Protein AF-A0A0B1RPN1-F1 (afdb_monomer_lite)

Radius of gyration: 35.52 Å; chains: 1; bounding box: 95×30×83 Å

Organism: Oesophagostomum dentatum (NCBI:txid61180)

Secondary structure (DSSP, 8-state):
----------------HHHHHHHHHHHHHHHHHHHHHHHHH--SSS----HHHHHHHHHHHHH--TTTS-S-SS-HHHHHHTTEEEEETTEEEETTT--EEESSPPPTTTS-HHHHHHHT-

InterPro domains:
  IPR012935 NuBaID, N-terminal domain [PF07967] (56-117)

Structure (mmCIF, N/CA/C/O backbone):
data_AF-A0A0B1RPN1-F1
#
_entry.id   AF-A0A0B1RPN1-F1
#
loop_
_atom_site.group_PDB
_atom_site.id
_atom_site.type_symbol
_atom_site.label_atom_id
_atom_site.label_alt_id
_atom_site.label_comp_id
_atom_site.label_asym_id
_atom_site.label_entity_id
_atom_site.label_seq_id
_atom_site.pdbx_PDB_ins_code
_atom_site.Cartn_x
_atom_site.Cartn_y
_atom_site.Cartn_z
_atom_site.occupancy
_atom_site.B_iso_or_equiv
_atom_site.auth_seq_id
_atom_site.auth_comp_id
_atom_site.auth_asym_id
_atom_site.auth_atom_id
_atom_site.pdbx_PDB_model_num
ATOM 1 N N . MET A 1 1 ? 81.962 -15.013 -55.234 1.00 41.88 1 MET A N 1
ATOM 2 C CA . MET A 1 1 ? 81.204 -14.180 -54.283 1.00 41.88 1 MET A CA 1
ATOM 3 C C . MET A 1 1 ? 79.811 -14.013 -54.846 1.00 41.88 1 MET A C 1
ATOM 5 O O . MET A 1 1 ? 79.663 -13.402 -55.894 1.00 41.88 1 MET A O 1
ATOM 9 N N . SER A 1 2 ? 78.849 -14.683 -54.220 1.00 45.34 2 SER A N 1
ATOM 10 C CA . SER A 1 2 ? 77.427 -14.651 -54.563 1.00 45.34 2 SER A CA 1
ATOM 11 C C . SER A 1 2 ? 76.767 -13.462 -53.869 1.00 45.34 2 SER A C 1
ATOM 13 O O . SER A 1 2 ? 77.068 -13.221 -52.703 1.00 45.34 2 SER A O 1
ATOM 15 N N . ALA A 1 3 ? 75.884 -12.749 -54.567 1.00 47.88 3 ALA A N 1
ATOM 16 C CA . ALA A 1 3 ? 74.895 -11.856 -53.962 1.00 47.88 3 ALA A CA 1
ATOM 17 C C . ALA A 1 3 ? 73.731 -11.645 -54.944 1.00 47.88 3 ALA A C 1
ATOM 19 O O . ALA A 1 3 ? 73.733 -10.748 -55.781 1.00 47.88 3 ALA A O 1
ATOM 20 N N . ASP A 1 4 ? 72.820 -12.607 -54.882 1.00 39.66 4 ASP A N 1
ATOM 21 C CA . ASP A 1 4 ? 71.362 -12.516 -54.945 1.00 39.66 4 ASP A CA 1
ATOM 22 C C . ASP A 1 4 ? 70.684 -11.317 -55.632 1.00 39.66 4 ASP A C 1
ATOM 24 O O . ASP A 1 4 ? 70.570 -10.203 -55.123 1.00 39.66 4 ASP A O 1
ATOM 28 N N . THR A 1 5 ? 70.092 -11.661 -56.773 1.00 48.56 5 THR A N 1
ATOM 29 C CA . THR A 1 5 ? 68.757 -11.296 -57.257 1.00 48.56 5 THR A CA 1
ATOM 30 C C . THR A 1 5 ? 67.802 -10.786 -56.164 1.00 48.56 5 THR A C 1
ATOM 32 O O . THR A 1 5 ? 67.249 -11.573 -55.397 1.00 48.56 5 THR A O 1
ATOM 35 N N . PHE A 1 6 ? 67.491 -9.486 -56.157 1.00 45.66 6 PHE A N 1
ATOM 36 C CA . PHE A 1 6 ? 66.297 -8.988 -55.468 1.00 45.66 6 PHE A CA 1
ATOM 37 C C . PHE A 1 6 ? 65.091 -9.076 -56.403 1.00 45.66 6 PHE A C 1
ATOM 39 O O . PHE A 1 6 ? 64.878 -8.250 -57.292 1.00 45.66 6 PHE A O 1
ATOM 46 N N . ALA A 1 7 ? 64.314 -10.136 -56.197 1.00 42.59 7 ALA A N 1
ATOM 47 C CA . ALA A 1 7 ? 63.010 -10.333 -56.796 1.00 42.59 7 ALA A CA 1
ATOM 48 C C . ALA A 1 7 ? 62.070 -9.178 -56.414 1.00 42.59 7 ALA A C 1
ATOM 50 O O . ALA A 1 7 ? 61.734 -8.981 -55.247 1.00 42.59 7 ALA A O 1
ATOM 51 N N . SER A 1 8 ? 61.602 -8.441 -57.421 1.00 49.91 8 SER A N 1
ATOM 52 C CA . SER A 1 8 ? 60.387 -7.638 -57.307 1.00 49.91 8 SER A CA 1
ATOM 53 C C . SER A 1 8 ? 59.202 -8.593 -57.216 1.00 49.91 8 SER A C 1
ATOM 55 O O . SER A 1 8 ? 58.755 -9.139 -58.221 1.00 49.91 8 SER A O 1
ATOM 57 N N . SER A 1 9 ? 58.716 -8.826 -56.001 1.00 43.19 9 SER A N 1
ATOM 58 C CA . SER A 1 9 ? 57.519 -9.621 -55.747 1.00 43.19 9 SER A CA 1
ATOM 59 C C . SER A 1 9 ? 56.530 -8.795 -54.935 1.00 43.19 9 SER A C 1
ATOM 61 O O . SER A 1 9 ? 56.708 -8.618 -53.737 1.00 43.19 9 SER A O 1
ATOM 63 N N . SER A 1 10 ? 55.516 -8.293 -55.649 1.00 52.00 10 SER A N 1
ATOM 64 C CA . SER A 1 10 ? 54.107 -8.156 -55.253 1.00 52.00 10 SER A CA 1
ATOM 65 C C . SER A 1 10 ? 53.804 -8.046 -53.757 1.00 52.00 10 SER A C 1
ATOM 67 O O . SER A 1 10 ? 53.980 -9.027 -53.049 1.00 52.00 10 SER A O 1
ATOM 69 N N . THR A 1 11 ? 53.199 -6.926 -53.337 1.00 51.19 11 THR A N 1
ATOM 70 C CA . THR A 1 11 ? 51.945 -6.931 -52.550 1.00 51.19 11 THR A CA 1
ATOM 71 C C . THR A 1 11 ? 51.522 -5.514 -52.162 1.00 51.19 11 THR A C 1
ATOM 73 O O . THR A 1 11 ? 52.095 -4.929 -51.250 1.00 51.19 11 THR A O 1
ATOM 76 N N . ALA A 1 12 ? 50.491 -4.994 -52.826 1.00 51.62 12 ALA A N 1
ATOM 77 C CA . ALA A 1 12 ? 49.359 -4.262 -52.244 1.00 51.62 12 ALA A CA 1
ATOM 78 C C . ALA A 1 12 ? 48.594 -3.636 -53.413 1.00 51.62 12 ALA A C 1
ATOM 80 O O . ALA A 1 12 ? 49.063 -2.690 -54.036 1.00 51.62 12 ALA A O 1
ATOM 81 N N . ALA A 1 13 ? 47.422 -4.176 -53.746 1.00 57.88 13 ALA A N 1
ATOM 82 C CA . ALA A 1 13 ? 46.497 -3.458 -54.609 1.00 57.88 13 ALA A CA 1
ATOM 83 C C . ALA A 1 13 ? 4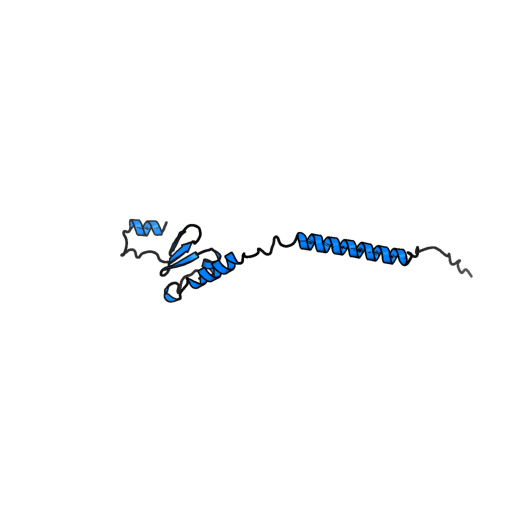6.106 -2.164 -53.878 1.00 57.88 13 ALA A C 1
ATOM 85 O O . ALA A 1 13 ? 45.330 -2.215 -52.920 1.00 57.88 13 ALA A O 1
ATOM 86 N N . GLU A 1 14 ? 46.690 -1.031 -54.273 1.00 62.62 14 GLU A N 1
ATOM 87 C CA . GLU A 1 14 ? 46.320 0.280 -53.746 1.00 62.62 14 GLU A CA 1
ATOM 88 C C . GLU A 1 14 ? 44.831 0.489 -54.007 1.00 62.62 14 GLU A C 1
ATOM 90 O O . GLU A 1 14 ? 44.366 0.560 -55.145 1.00 62.62 14 GLU A O 1
ATOM 95 N N . ILE A 1 15 ? 44.048 0.507 -52.931 1.00 69.56 15 ILE A N 1
ATOM 96 C CA . ILE A 1 15 ? 42.619 0.764 -53.019 1.00 69.56 15 ILE A CA 1
ATOM 97 C C . ILE A 1 15 ? 42.471 2.255 -53.352 1.00 69.56 15 ILE A C 1
ATOM 99 O O . ILE A 1 15 ? 42.902 3.078 -52.541 1.00 69.56 15 ILE A O 1
ATOM 103 N N . PRO A 1 16 ? 41.842 2.623 -54.486 1.00 80.75 16 PRO A N 1
ATOM 104 C CA . PRO A 1 16 ? 41.668 4.023 -54.860 1.00 80.75 16 PRO A CA 1
ATOM 105 C C . PRO A 1 16 ? 40.985 4.818 -53.743 1.00 80.75 16 PRO A C 1
ATOM 107 O O . PRO A 1 16 ? 40.062 4.318 -53.088 1.00 80.75 16 PRO A O 1
ATOM 110 N N . ILE A 1 17 ? 41.417 6.059 -53.521 1.00 78.31 17 ILE A N 1
ATOM 111 C CA . ILE A 1 17 ? 40.938 6.922 -52.427 1.00 78.31 17 ILE A CA 1
ATOM 112 C C . ILE A 1 17 ? 39.413 7.097 -52.490 1.00 78.31 17 ILE A C 1
ATOM 114 O O . ILE A 1 17 ? 38.737 7.135 -51.459 1.00 78.31 17 ILE A O 1
ATOM 118 N N . GLU A 1 18 ? 38.851 7.121 -53.693 1.00 83.44 18 GLU A N 1
ATOM 119 C CA . GLU A 1 18 ? 37.417 7.179 -53.973 1.00 83.44 18 GLU A CA 1
ATOM 120 C C . GLU A 1 18 ? 36.696 5.951 -53.411 1.00 83.44 18 GLU A C 1
ATOM 122 O O . GLU A 1 18 ? 35.653 6.072 -52.766 1.00 83.44 18 GLU A O 1
ATOM 127 N N . LYS A 1 19 ? 37.294 4.767 -53.569 1.00 82.94 19 LYS A N 1
ATOM 128 C CA . LYS A 1 19 ? 36.772 3.510 -53.028 1.00 82.94 19 LYS A CA 1
ATOM 129 C C . LYS A 1 19 ? 36.859 3.493 -51.501 1.00 82.94 19 LYS A C 1
ATOM 131 O O . LYS A 1 19 ? 35.933 3.015 -50.851 1.00 82.94 19 LYS A O 1
ATOM 136 N N . ILE A 1 20 ? 37.902 4.083 -50.911 1.00 81.94 20 ILE A N 1
ATOM 137 C CA . ILE A 1 20 ? 38.012 4.260 -49.452 1.00 81.94 20 ILE A CA 1
ATOM 138 C C . ILE A 1 20 ? 36.923 5.207 -48.925 1.00 81.94 20 ILE A C 1
ATOM 140 O O . ILE A 1 20 ? 36.269 4.893 -47.929 1.00 81.94 20 ILE A O 1
ATOM 144 N N . ARG A 1 21 ? 36.690 6.346 -49.588 1.00 87.31 21 ARG A N 1
ATOM 145 C CA . ARG A 1 21 ? 35.635 7.307 -49.212 1.00 87.31 21 ARG A CA 1
ATOM 146 C C . ARG A 1 21 ? 34.246 6.684 -49.298 1.00 87.31 21 ARG A C 1
ATOM 148 O O . ARG A 1 21 ? 33.448 6.837 -48.377 1.00 87.31 21 ARG A O 1
ATOM 155 N N . GLU A 1 22 ? 33.992 5.929 -50.358 1.00 91.12 22 GLU A N 1
ATOM 156 C CA . GLU A 1 22 ? 32.724 5.234 -50.564 1.00 91.12 22 GLU A CA 1
ATOM 157 C C . GLU A 1 22 ? 32.491 4.126 -49.524 1.00 91.12 22 GLU A C 1
ATOM 159 O O . GLU A 1 22 ? 31.387 3.990 -48.994 1.00 91.12 22 GLU A O 1
ATOM 164 N N . MET A 1 23 ? 33.532 3.369 -49.161 1.00 87.88 23 MET A N 1
ATOM 165 C CA . MET A 1 23 ? 33.451 2.390 -48.070 1.00 87.88 23 MET A CA 1
ATOM 166 C C . MET A 1 23 ? 33.169 3.060 -46.722 1.00 87.88 23 MET A C 1
ATOM 168 O O . MET A 1 23 ? 32.334 2.564 -45.965 1.00 87.88 23 MET A O 1
ATOM 172 N N . LYS A 1 24 ? 33.802 4.206 -46.435 1.00 89.69 24 LYS A N 1
ATOM 173 C CA . LYS A 1 24 ? 33.525 4.993 -45.222 1.00 89.69 24 LYS A CA 1
ATOM 174 C C . LYS A 1 24 ? 32.080 5.490 -45.190 1.00 89.69 24 LYS A C 1
ATOM 176 O O . LYS A 1 24 ? 31.414 5.306 -44.177 1.00 89.69 24 LYS A O 1
ATOM 181 N N . ARG A 1 25 ? 31.567 6.041 -46.297 1.00 93.25 25 ARG A N 1
ATOM 182 C CA . ARG A 1 25 ? 30.170 6.495 -46.408 1.00 93.25 25 ARG A CA 1
ATOM 183 C C . ARG A 1 25 ? 29.187 5.356 -46.128 1.00 93.25 25 ARG A C 1
ATOM 185 O O . ARG A 1 25 ? 28.323 5.496 -45.268 1.00 93.25 25 ARG A O 1
ATOM 192 N N . LYS A 1 26 ? 29.377 4.202 -46.776 1.00 92.94 26 LYS A N 1
ATOM 193 C CA . LYS A 1 26 ? 28.548 3.001 -46.569 1.00 92.94 26 LYS A CA 1
ATOM 194 C C . LYS A 1 26 ? 28.611 2.468 -45.138 1.00 92.94 26 LYS A C 1
ATOM 196 O O . LYS A 1 26 ? 27.603 2.001 -44.616 1.00 92.94 26 LYS A O 1
ATOM 201 N N . ALA A 1 27 ? 29.781 2.514 -44.503 1.00 90.94 27 ALA A N 1
ATOM 202 C CA . ALA A 1 27 ? 29.927 2.123 -43.104 1.00 90.94 27 ALA A CA 1
ATOM 203 C C . ALA A 1 27 ? 29.166 3.081 -42.173 1.00 90.94 27 ALA A C 1
ATOM 205 O O . ALA A 1 27 ? 28.438 2.617 -41.298 1.00 90.94 27 ALA A O 1
ATOM 206 N N . CYS A 1 28 ? 29.269 4.393 -42.405 1.00 89.00 28 CYS A N 1
ATOM 207 C CA . CYS A 1 28 ? 28.527 5.399 -41.645 1.00 89.00 28 CYS A CA 1
ATOM 208 C C . CYS A 1 28 ? 27.011 5.226 -41.795 1.00 89.00 28 CYS A C 1
ATOM 210 O O . CYS A 1 28 ? 26.312 5.209 -40.790 1.00 89.00 28 CYS A O 1
ATOM 212 N N . GLU A 1 29 ? 26.508 5.017 -43.014 1.00 92.94 29 GLU A N 1
ATOM 213 C CA . GLU A 1 29 ? 25.076 4.783 -43.256 1.00 92.94 29 GLU A CA 1
ATOM 214 C C . GLU A 1 29 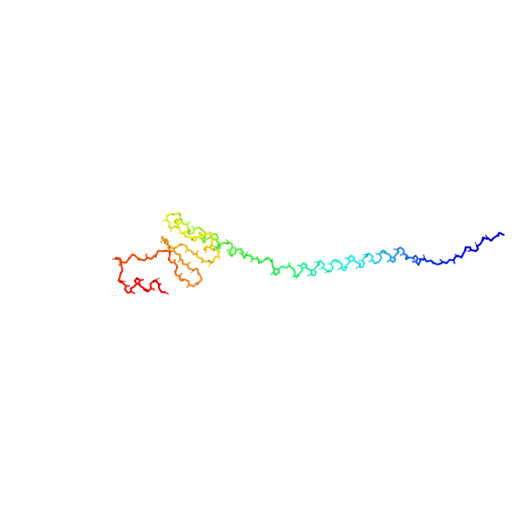? 24.569 3.541 -42.513 1.00 92.94 29 GLU A C 1
ATOM 216 O O . GLU A 1 29 ? 23.547 3.608 -41.831 1.00 92.94 29 GLU A O 1
ATOM 221 N N . LYS A 1 30 ? 25.318 2.431 -42.556 1.00 91.19 30 LYS A N 1
ATOM 222 C CA . LYS A 1 30 ? 24.976 1.209 -41.810 1.00 91.19 30 LYS A CA 1
ATOM 223 C C . LYS A 1 30 ? 24.964 1.433 -40.300 1.00 91.19 30 LYS A C 1
ATOM 225 O O . LYS A 1 30 ? 24.054 0.949 -39.630 1.00 91.19 30 LYS A O 1
ATOM 230 N N . LEU A 1 31 ? 25.944 2.161 -39.763 1.00 88.44 31 LEU A N 1
ATOM 231 C CA . LEU A 1 31 ? 25.975 2.513 -38.342 1.00 88.44 31 LEU A CA 1
ATOM 232 C C . LEU A 1 31 ? 24.776 3.388 -37.968 1.00 88.44 31 LEU A C 1
ATOM 234 O O . LEU A 1 31 ? 24.129 3.109 -36.964 1.00 88.44 31 LEU A O 1
ATOM 238 N N . SER A 1 32 ? 24.419 4.378 -38.789 1.00 88.00 32 SER A N 1
ATOM 239 C CA . SER A 1 32 ? 23.227 5.204 -38.576 1.00 88.00 32 SER A CA 1
ATOM 240 C C . SER A 1 32 ? 21.941 4.375 -38.601 1.00 88.00 32 SER A C 1
ATOM 242 O O . SER A 1 32 ? 21.107 4.534 -37.712 1.00 88.00 32 SER A O 1
ATOM 244 N N . THR A 1 33 ? 21.794 3.441 -39.549 1.00 85.12 33 THR A N 1
ATOM 245 C CA . THR A 1 33 ? 20.637 2.530 -39.597 1.00 85.12 33 THR A CA 1
ATOM 246 C C . THR A 1 33 ? 20.571 1.634 -38.361 1.00 85.12 33 THR A C 1
ATOM 248 O O . THR A 1 33 ? 19.495 1.464 -37.793 1.00 85.12 33 THR A O 1
ATOM 251 N N . LEU A 1 34 ? 21.704 1.093 -37.902 1.00 84.62 34 LEU A N 1
ATOM 252 C CA . LEU A 1 34 ? 21.762 0.278 -36.686 1.00 84.62 34 LEU A CA 1
ATOM 253 C C . LEU A 1 34 ? 21.438 1.101 -35.436 1.00 84.62 34 LEU A C 1
ATOM 255 O O . LEU A 1 34 ? 20.648 0.653 -34.615 1.00 84.62 34 LEU A O 1
ATOM 259 N N . ILE A 1 35 ? 21.974 2.316 -35.306 1.00 82.19 35 ILE A N 1
ATOM 260 C CA . ILE A 1 35 ? 21.657 3.228 -34.196 1.00 82.19 35 ILE A CA 1
ATOM 261 C C . ILE A 1 35 ? 20.169 3.569 -34.193 1.00 82.19 35 ILE A C 1
ATOM 263 O O . ILE A 1 35 ? 19.561 3.590 -33.126 1.00 82.19 35 ILE A O 1
ATOM 267 N N . GLN A 1 36 ? 19.563 3.802 -35.358 1.00 79.38 36 GLN A N 1
ATOM 268 C CA . GLN A 1 36 ? 18.139 4.104 -35.466 1.00 79.38 36 GLN A CA 1
ATOM 269 C C . GLN A 1 36 ? 17.276 2.876 -35.156 1.00 79.38 36 GLN A C 1
ATOM 271 O O . GLN A 1 36 ? 16.325 2.989 -34.390 1.00 79.38 36 GLN A O 1
ATOM 276 N N . ALA A 1 37 ? 17.652 1.692 -35.645 1.00 76.44 37 ALA A N 1
ATOM 277 C CA . ALA A 1 37 ? 16.984 0.434 -35.321 1.00 76.44 37 ALA A CA 1
ATOM 278 C C . ALA A 1 37 ? 17.076 0.104 -33.824 1.00 76.44 37 ALA A C 1
ATOM 280 O O . ALA A 1 37 ? 16.076 -0.279 -33.223 1.00 76.44 37 ALA A O 1
ATOM 281 N N . ILE A 1 38 ? 18.239 0.309 -33.200 1.00 70.25 38 ILE A N 1
ATOM 282 C CA . ILE A 1 38 ? 18.433 0.172 -31.751 1.00 70.25 38 ILE A CA 1
ATOM 283 C C . ILE A 1 38 ? 17.600 1.233 -31.030 1.00 70.25 38 ILE A C 1
ATOM 285 O O . ILE A 1 38 ? 16.821 0.888 -30.158 1.00 70.25 38 ILE A O 1
ATOM 289 N N . SER A 1 39 ? 17.634 2.497 -31.451 1.00 63.44 39 SER A N 1
ATOM 290 C CA . SER A 1 39 ? 16.829 3.569 -30.840 1.00 63.44 39 SER A CA 1
ATOM 291 C C . SER A 1 39 ? 15.319 3.308 -30.931 1.00 63.44 39 SER A C 1
ATOM 293 O O . SER A 1 39 ? 14.577 3.669 -30.019 1.00 63.44 39 SER A O 1
ATOM 295 N N . SER A 1 40 ? 14.854 2.641 -31.991 1.00 55.47 40 SER A N 1
ATOM 296 C CA . SER A 1 40 ? 13.460 2.210 -32.148 1.00 55.47 40 SER A CA 1
ATOM 297 C C . SER A 1 40 ? 13.127 0.908 -31.406 1.00 55.47 40 SER A C 1
ATOM 299 O O . SER A 1 40 ? 11.955 0.653 -31.145 1.00 55.47 40 SER A O 1
ATOM 301 N N . THR A 1 41 ? 14.122 0.094 -31.035 1.00 58.34 41 THR A N 1
ATOM 302 C CA . THR A 1 41 ? 13.928 -1.211 -30.365 1.00 58.34 41 THR A CA 1
ATOM 303 C C . THR A 1 41 ? 14.436 -1.264 -28.918 1.00 58.34 41 THR A C 1
ATOM 305 O O . THR A 1 41 ? 14.172 -2.235 -28.209 1.00 58.34 41 THR A O 1
ATOM 308 N N . THR A 1 42 ? 15.067 -0.204 -28.403 1.00 51.41 42 THR A N 1
ATOM 309 C CA . THR A 1 42 ? 15.559 -0.129 -27.022 1.00 51.41 42 THR A CA 1
ATOM 310 C C . THR A 1 42 ? 14.820 0.923 -26.204 1.00 51.41 42 THR A C 1
ATOM 312 O O . THR A 1 42 ? 15.341 1.993 -25.905 1.00 51.41 42 THR A O 1
ATOM 315 N N . SER A 1 43 ? 13.620 0.569 -25.744 1.00 50.97 43 SER A N 1
ATOM 316 C CA . SER A 1 43 ? 13.305 0.681 -24.309 1.00 50.97 43 SER A CA 1
ATOM 317 C C . SER A 1 43 ? 12.080 -0.149 -23.906 1.00 50.97 43 SER A C 1
ATOM 319 O O . SER A 1 43 ? 11.125 0.343 -23.321 1.00 50.97 43 SER A O 1
ATOM 321 N N . VAL A 1 44 ? 12.165 -1.468 -24.092 1.00 51.81 44 VAL A N 1
ATOM 322 C CA . VAL A 1 44 ? 11.343 -2.425 -23.321 1.00 51.81 44 VAL A CA 1
ATOM 323 C C . VAL A 1 44 ? 11.938 -2.684 -21.911 1.00 51.81 44 VAL A C 1
ATOM 325 O O . VAL A 1 44 ? 11.421 -3.497 -21.159 1.00 51.81 44 VAL A O 1
ATOM 328 N N . LYS A 1 45 ? 12.996 -1.972 -21.470 1.00 52.91 45 LYS A N 1
ATOM 329 C CA . LYS A 1 45 ? 13.611 -2.150 -20.125 1.00 52.91 45 LYS A CA 1
ATOM 330 C C . LYS A 1 45 ? 14.105 -0.875 -19.421 1.00 52.91 45 LYS A C 1
ATOM 332 O O . LYS A 1 45 ? 15.071 -0.884 -18.670 1.00 52.91 45 LYS A O 1
ATOM 337 N N . ARG A 1 46 ? 13.382 0.225 -19.570 1.00 46.12 46 ARG A N 1
ATOM 338 C CA . ARG A 1 46 ? 13.157 1.121 -18.432 1.00 46.12 46 ARG A CA 1
ATOM 339 C C . ARG A 1 46 ? 11.684 1.383 -18.509 1.00 46.12 46 ARG A C 1
ATOM 341 O O . ARG A 1 46 ? 11.259 2.241 -19.275 1.00 46.12 46 ARG A O 1
ATOM 348 N N . SER A 1 47 ? 10.918 0.520 -17.842 1.00 45.97 47 SER A N 1
ATOM 349 C CA . SER A 1 47 ? 9.501 0.746 -17.621 1.00 45.97 47 SER A CA 1
ATOM 350 C C . SER A 1 47 ? 9.365 2.228 -17.346 1.00 45.97 47 SER A C 1
ATOM 352 O O . SER A 1 47 ? 9.941 2.747 -16.386 1.00 45.97 47 SER A O 1
ATOM 354 N N . LYS A 1 48 ? 8.693 2.914 -18.268 1.00 50.94 48 LYS A N 1
ATOM 355 C CA . LYS A 1 48 ? 7.989 4.143 -17.985 1.00 50.94 48 LYS A CA 1
ATOM 356 C C . LYS A 1 48 ? 7.167 3.760 -16.763 1.00 50.94 48 LYS A C 1
ATOM 358 O O . LYS A 1 48 ? 6.104 3.170 -16.909 1.00 50.94 48 LYS A O 1
ATOM 363 N N . ALA A 1 49 ? 7.732 3.941 -15.567 1.00 51.00 49 ALA A N 1
ATOM 364 C CA . ALA A 1 49 ? 6.959 4.108 -14.365 1.00 51.00 49 ALA A CA 1
ATOM 365 C C . ALA A 1 49 ? 6.043 5.231 -14.808 1.00 51.00 49 ALA A C 1
ATOM 367 O O . ALA A 1 49 ? 6.503 6.351 -15.050 1.00 51.00 49 ALA A O 1
ATOM 368 N N . SER A 1 50 ? 4.823 4.857 -15.202 1.00 59.41 50 SER A N 1
ATOM 369 C CA . SER A 1 50 ? 3.894 5.794 -15.798 1.00 59.41 50 SER A CA 1
ATOM 370 C C . SER A 1 50 ? 3.837 6.963 -14.827 1.00 59.41 50 SER A C 1
ATOM 372 O O . SER A 1 50 ? 3.976 6.760 -13.616 1.00 59.41 50 SER A O 1
ATOM 374 N N . ALA A 1 51 ? 3.713 8.190 -15.328 1.00 63.41 51 ALA A N 1
ATOM 375 C CA . ALA A 1 51 ? 3.549 9.338 -14.440 1.00 63.41 51 ALA A CA 1
ATOM 376 C C . ALA A 1 51 ? 2.486 9.039 -13.358 1.00 63.41 51 ALA A C 1
ATOM 378 O O . ALA A 1 51 ? 2.671 9.410 -12.203 1.00 63.41 51 ALA A O 1
ATOM 379 N N . GLU A 1 52 ? 1.485 8.226 -13.724 1.00 70.50 52 GLU A N 1
ATOM 380 C CA . GLU A 1 52 ? 0.531 7.566 -12.838 1.00 70.50 52 GLU A CA 1
ATOM 381 C C . GLU A 1 52 ? 1.179 6.759 -11.701 1.00 70.50 52 GLU A C 1
ATOM 383 O O . GLU A 1 52 ? 0.987 7.112 -10.551 1.00 70.50 52 GLU A O 1
ATOM 388 N N . SER A 1 53 ? 2.016 5.747 -11.963 1.00 77.38 53 SER A N 1
ATOM 389 C CA . SER A 1 53 ? 2.676 4.953 -10.905 1.00 77.38 53 SER A CA 1
ATOM 390 C C . SER A 1 53 ? 3.483 5.797 -9.906 1.00 77.38 53 SER A C 1
ATOM 392 O O . SER A 1 53 ? 3.480 5.521 -8.706 1.00 77.38 53 SER A O 1
ATOM 394 N N . PHE A 1 54 ? 4.136 6.866 -10.372 1.00 83.62 54 PHE A N 1
ATOM 395 C CA . PHE A 1 54 ? 4.874 7.778 -9.498 1.00 83.62 54 PHE A CA 1
ATOM 396 C C . PHE A 1 54 ? 3.939 8.684 -8.690 1.00 83.62 54 PHE A C 1
ATOM 398 O O . PHE A 1 54 ? 4.197 8.958 -7.514 1.00 83.62 54 PHE A O 1
ATOM 405 N N . PHE A 1 55 ? 2.845 9.137 -9.303 1.00 86.62 55 PHE A N 1
ATOM 406 C CA . PHE A 1 55 ? 1.797 9.892 -8.629 1.00 86.62 55 PHE A CA 1
ATOM 407 C C . PHE A 1 55 ? 1.107 9.043 -7.555 1.00 86.62 55 PHE A C 1
ATOM 409 O O . PHE A 1 55 ? 1.027 9.471 -6.401 1.00 86.62 55 PHE A O 1
ATOM 416 N N . THR A 1 56 ? 0.722 7.810 -7.895 1.00 91.88 56 THR A N 1
ATOM 417 C CA . THR A 1 56 ? 0.153 6.829 -6.971 1.00 91.88 56 THR A CA 1
ATOM 418 C C . THR A 1 56 ? 1.113 6.572 -5.816 1.00 91.88 56 THR A C 1
ATOM 420 O O . THR A 1 56 ? 0.723 6.745 -4.668 1.00 91.88 56 THR A O 1
ATOM 423 N N . TYR A 1 57 ? 2.391 6.270 -6.078 1.00 94.94 57 TYR A N 1
ATOM 424 C CA . TYR A 1 57 ? 3.385 6.068 -5.017 1.00 94.94 57 TYR A CA 1
ATOM 425 C C . TYR A 1 57 ? 3.480 7.272 -4.070 1.00 94.94 57 TYR A C 1
ATOM 427 O O . TYR A 1 57 ? 3.448 7.114 -2.849 1.00 94.94 57 TYR A O 1
ATOM 435 N N . LYS A 1 58 ? 3.544 8.495 -4.613 1.00 94.94 58 LYS A N 1
ATOM 436 C CA . LYS A 1 58 ? 3.557 9.719 -3.797 1.00 94.94 58 LYS A CA 1
ATOM 437 C C . LYS A 1 58 ? 2.307 9.847 -2.930 1.00 94.94 58 LYS A C 1
ATOM 439 O O . LYS A 1 58 ? 2.416 10.286 -1.787 1.00 94.94 58 LYS A O 1
ATOM 444 N N . GLN A 1 59 ? 1.139 9.498 -3.459 1.00 95.06 59 GLN A N 1
ATOM 445 C CA . GLN A 1 59 ? -0.111 9.512 -2.705 1.00 95.06 59 GLN A CA 1
ATOM 446 C C . GLN A 1 59 ? -0.114 8.452 -1.597 1.00 95.06 59 GLN A C 1
ATOM 448 O O . GLN A 1 59 ? -0.483 8.764 -0.466 1.00 95.06 59 GLN A O 1
ATOM 453 N N . LEU A 1 60 ? 0.371 7.243 -1.889 1.00 96.25 60 LEU A N 1
ATOM 454 C CA . LEU A 1 60 ? 0.499 6.162 -0.914 1.00 96.25 60 LEU A CA 1
ATOM 455 C C . LEU A 1 60 ? 1.427 6.560 0.227 1.00 96.25 60 LEU A C 1
ATOM 457 O O . LEU A 1 60 ? 1.023 6.490 1.380 1.00 96.25 60 LEU A O 1
ATOM 461 N N . ILE A 1 61 ? 2.621 7.077 -0.068 1.00 96.38 61 ILE A N 1
ATOM 462 C CA . ILE A 1 61 ? 3.565 7.528 0.964 1.00 96.38 61 ILE A CA 1
ATOM 463 C C . ILE A 1 61 ? 2.952 8.6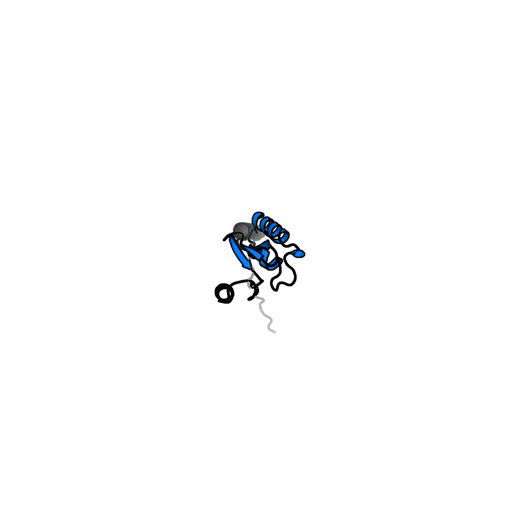05 1.864 1.00 96.38 61 ILE A C 1
ATOM 465 O O . ILE A 1 61 ? 3.122 8.549 3.078 1.00 96.38 61 ILE A O 1
ATOM 469 N N . LYS A 1 62 ? 2.189 9.549 1.299 1.00 95.88 62 LYS A N 1
ATOM 470 C CA . LYS A 1 62 ? 1.507 10.599 2.076 1.00 95.88 62 LYS A CA 1
ATOM 471 C C . LYS A 1 62 ? 0.445 10.064 3.042 1.00 95.88 62 LYS A C 1
ATOM 473 O O . LYS A 1 62 ? 0.104 10.771 3.987 1.00 95.88 62 LYS A O 1
ATOM 478 N N . SER A 1 63 ? -0.084 8.859 2.819 1.00 95.94 63 SER A N 1
ATOM 479 C CA . SER A 1 63 ? -1.047 8.245 3.743 1.00 95.94 63 SER A CA 1
ATOM 480 C C . SER A 1 63 ? -0.407 7.815 5.069 1.00 95.94 63 SER A C 1
ATOM 482 O O . SER A 1 63 ? -1.088 7.771 6.091 1.00 95.94 63 SER A O 1
ATOM 484 N N . TYR A 1 64 ? 0.906 7.560 5.088 1.00 95.75 64 TYR A N 1
ATOM 485 C CA . TYR A 1 64 ? 1.622 7.116 6.282 1.00 95.75 64 TYR A CA 1
ATOM 486 C C . TYR A 1 64 ? 2.006 8.308 7.157 1.00 95.75 64 TYR A C 1
ATOM 488 O O . TYR A 1 64 ? 3.007 8.987 6.925 1.00 95.75 64 TYR A O 1
ATOM 496 N N . LYS A 1 65 ? 1.204 8.547 8.194 1.00 94.38 65 LYS A N 1
ATOM 497 C CA . LYS A 1 65 ? 1.536 9.484 9.272 1.00 94.38 65 LYS A CA 1
ATOM 498 C C . LYS A 1 65 ? 2.276 8.753 10.386 1.00 94.38 65 LYS A C 1
ATOM 500 O O . LYS A 1 65 ? 1.943 7.613 10.698 1.00 94.38 65 LYS A O 1
ATOM 505 N N . PHE A 1 66 ? 3.217 9.440 11.032 1.00 90.50 66 PHE A N 1
ATOM 506 C CA . PHE A 1 66 ? 3.991 8.894 12.152 1.00 90.50 66 PHE A CA 1
ATOM 507 C C . PHE A 1 66 ? 3.095 8.316 13.265 1.00 90.50 66 PHE A C 1
ATOM 509 O O . PHE A 1 66 ? 3.352 7.233 13.767 1.00 90.50 66 PHE A O 1
ATOM 516 N N . GLU A 1 67 ? 1.980 8.977 13.578 1.00 91.62 67 GLU A N 1
ATOM 517 C CA . GLU A 1 67 ? 1.006 8.553 14.602 1.00 91.62 67 GLU A CA 1
ATOM 518 C C . GLU A 1 67 ? 0.254 7.247 14.273 1.00 91.62 67 GLU A C 1
ATOM 520 O O . GLU A 1 67 ? -0.336 6.619 15.163 1.00 91.62 67 GLU A O 1
ATOM 525 N N . LEU A 1 68 ? 0.213 6.882 12.987 1.00 90.88 68 LEU A N 1
ATOM 526 C CA . LEU A 1 68 ? -0.530 5.737 12.458 1.00 90.88 68 LEU A CA 1
ATOM 527 C C . LEU A 1 68 ? 0.381 4.558 12.110 1.00 90.88 68 LEU A C 1
ATOM 529 O O . LEU A 1 68 ? -0.096 3.428 12.053 1.00 90.88 68 LEU A O 1
ATOM 533 N N . TRP A 1 69 ? 1.664 4.808 11.849 1.00 91.75 69 TRP A N 1
ATOM 534 C CA . TRP A 1 69 ? 2.603 3.778 11.418 1.00 91.75 69 TRP A CA 1
ATOM 535 C C . TRP A 1 69 ? 3.990 4.014 12.020 1.00 91.75 69 TRP A C 1
ATOM 537 O O . TRP A 1 69 ? 4.886 4.558 11.370 1.00 91.75 69 TRP A O 1
ATOM 547 N N . ALA A 1 70 ? 4.166 3.592 13.272 1.00 86.50 70 ALA A N 1
ATOM 548 C CA . ALA A 1 70 ? 5.428 3.678 14.002 1.00 86.50 70 ALA A CA 1
ATOM 549 C C . ALA A 1 70 ? 5.776 2.324 14.631 1.00 86.50 70 ALA A C 1
ATOM 551 O O . ALA A 1 70 ? 4.910 1.659 15.184 1.00 86.50 70 ALA A O 1
ATOM 552 N N . GLY A 1 71 ? 7.048 1.923 14.548 1.00 82.75 71 GLY A N 1
ATOM 553 C CA . GLY A 1 71 ? 7.542 0.687 15.173 1.00 82.75 71 GLY A CA 1
ATOM 554 C C . GLY A 1 71 ? 7.168 -0.620 14.461 1.00 82.75 71 GLY A C 1
ATOM 555 O O . GLY A 1 71 ? 7.479 -1.685 14.977 1.00 82.75 71 GLY A O 1
ATOM 556 N N . ASN A 1 72 ? 6.537 -0.557 13.286 1.00 86.00 72 ASN A N 1
ATOM 557 C CA . ASN A 1 72 ? 6.212 -1.737 12.483 1.00 86.00 72 ASN A CA 1
ATOM 558 C C . ASN A 1 72 ? 7.444 -2.295 11.750 1.00 86.00 72 ASN A C 1
ATOM 560 O O . ASN A 1 72 ? 8.305 -1.537 11.303 1.00 86.00 72 ASN A O 1
ATOM 564 N N . GLU A 1 73 ? 7.474 -3.616 11.558 1.00 86.56 73 GLU A N 1
ATOM 565 C CA . GLU A 1 73 ? 8.573 -4.337 10.891 1.00 86.56 73 GLU A CA 1
ATOM 566 C C . GLU A 1 73 ? 8.740 -3.948 9.415 1.00 86.56 73 GLU A C 1
ATOM 568 O O . GLU A 1 73 ? 9.847 -3.954 8.876 1.00 86.56 73 GLU A O 1
ATOM 573 N N . VAL A 1 74 ? 7.638 -3.575 8.757 1.00 90.25 74 VAL A N 1
ATOM 574 C CA . VAL A 1 74 ? 7.633 -3.191 7.344 1.00 90.25 74 VAL A CA 1
ATOM 575 C C . VAL A 1 74 ? 7.582 -1.673 7.211 1.00 90.25 74 VAL A C 1
ATOM 577 O O . VAL A 1 74 ? 6.689 -0.997 7.734 1.00 90.25 74 VAL A O 1
ATOM 580 N N . SER A 1 75 ? 8.542 -1.121 6.469 1.00 92.50 75 SER A N 1
ATOM 581 C CA . SER A 1 75 ? 8.613 0.321 6.246 1.00 92.50 75 SER A CA 1
ATOM 582 C C . SER A 1 75 ? 7.469 0.824 5.343 1.00 92.50 75 SER A C 1
ATOM 584 O O . SER A 1 75 ? 7.090 0.136 4.389 1.00 92.50 75 SER A O 1
ATOM 586 N N . PRO A 1 76 ? 6.978 2.066 5.541 1.00 94.81 76 PRO A N 1
ATOM 587 C CA . PRO A 1 76 ? 6.025 2.710 4.630 1.00 94.81 76 PRO A CA 1
ATOM 588 C C . PRO A 1 76 ? 6.446 2.694 3.158 1.00 94.81 76 PRO A C 1
ATOM 590 O O . PRO A 1 76 ? 5.607 2.630 2.263 1.00 94.81 76 PRO A O 1
ATOM 593 N N . ARG A 1 77 ? 7.760 2.762 2.898 1.00 94.62 77 ARG A N 1
ATOM 594 C CA . ARG A 1 77 ? 8.310 2.758 1.538 1.00 94.62 77 ARG A CA 1
ATOM 595 C C . ARG A 1 77 ? 8.065 1.432 0.841 1.00 94.62 77 ARG A C 1
ATOM 597 O O . ARG A 1 77 ? 7.626 1.454 -0.303 1.00 94.62 77 ARG A O 1
ATOM 604 N N . GLU A 1 78 ? 8.320 0.328 1.534 1.00 93.69 78 GLU A N 1
ATOM 605 C CA . GLU A 1 78 ? 8.111 -1.019 1.003 1.00 93.69 78 GLU A CA 1
ATOM 606 C C . GLU A 1 78 ? 6.626 -1.247 0.701 1.00 93.69 78 GLU A C 1
ATOM 608 O O . GLU A 1 78 ? 6.250 -1.631 -0.401 1.00 93.69 78 GLU A O 1
ATOM 613 N N . LEU A 1 79 ? 5.753 -0.884 1.640 1.00 94.50 79 LEU A N 1
ATOM 614 C CA . LEU A 1 79 ? 4.306 -1.022 1.479 1.00 94.50 79 LEU A CA 1
ATOM 615 C C . LEU A 1 79 ? 3.759 -0.198 0.305 1.00 94.50 79 LEU A C 1
ATOM 617 O O . LEU A 1 79 ? 2.973 -0.701 -0.500 1.00 94.50 79 LEU A O 1
ATOM 621 N N . ALA A 1 80 ? 4.206 1.048 0.152 1.00 95.25 80 ALA A N 1
ATOM 622 C CA . ALA A 1 80 ? 3.777 1.898 -0.955 1.00 95.25 80 ALA A CA 1
ATOM 623 C C . ALA A 1 80 ? 4.223 1.369 -2.332 1.00 95.25 80 ALA A C 1
ATOM 625 O O . ALA A 1 80 ? 3.511 1.583 -3.312 1.00 95.25 80 ALA A O 1
ATOM 626 N N . VAL A 1 81 ? 5.361 0.667 -2.430 1.00 94.06 81 VAL A N 1
ATOM 627 C CA .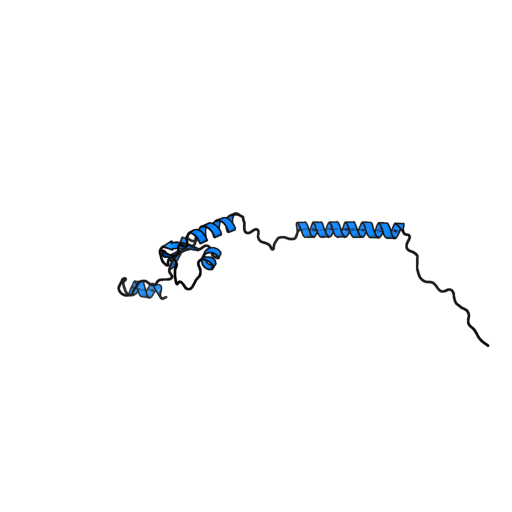 VAL A 1 81 ? 5.800 0.021 -3.685 1.00 94.06 81 VAL A CA 1
ATOM 628 C C . VAL A 1 81 ? 4.820 -1.073 -4.117 1.00 94.06 81 VAL A C 1
ATOM 630 O O . VAL A 1 81 ? 4.539 -1.202 -5.307 1.00 94.06 81 VAL A O 1
ATOM 633 N N . HIS A 1 82 ? 4.238 -1.798 -3.160 1.00 93.50 82 HIS A N 1
ATOM 634 C CA . HIS A 1 82 ? 3.277 -2.879 -3.419 1.00 93.50 82 HIS A CA 1
ATOM 635 C C . HIS A 1 82 ? 1.808 -2.422 -3.429 1.00 93.50 82 HIS A C 1
ATOM 637 O O . HIS A 1 82 ? 0.900 -3.249 -3.449 1.00 93.50 82 HIS A O 1
ATOM 643 N N . GLY A 1 83 ? 1.543 -1.111 -3.432 1.00 94.88 83 GLY A N 1
ATOM 644 C CA . GLY A 1 83 ? 0.180 -0.585 -3.559 1.00 94.88 83 GLY A CA 1
ATOM 645 C C . GLY A 1 83 ? -0.627 -0.553 -2.257 1.00 94.88 83 GLY A C 1
ATOM 646 O O . GLY A 1 83 ? -1.859 -0.566 -2.301 1.00 94.88 83 GLY A O 1
ATOM 647 N N . TRP A 1 84 ? 0.035 -0.514 -1.101 1.00 96.06 84 TRP A N 1
ATOM 648 C CA . TRP A 1 84 ? -0.632 -0.423 0.198 1.00 96.06 84 TRP A CA 1
ATOM 649 C C . TRP A 1 84 ? -0.759 1.030 0.669 1.00 96.06 84 TRP A C 1
ATOM 651 O O . TRP A 1 84 ? 0.240 1.747 0.797 1.00 96.06 84 TRP A O 1
ATOM 661 N N . GLU A 1 85 ? -1.986 1.460 0.969 1.00 96.25 85 GLU A N 1
ATOM 662 C CA . GLU A 1 85 ? -2.293 2.741 1.620 1.00 96.25 85 GLU A CA 1
ATOM 663 C C . GLU A 1 85 ? -2.562 2.552 3.117 1.00 96.25 85 GLU A C 1
ATOM 665 O O . GLU A 1 85 ? -3.245 1.613 3.520 1.00 96.25 85 GLU A O 1
ATOM 670 N N . CYS A 1 86 ? -2.075 3.463 3.956 1.00 95.88 86 CYS A N 1
ATOM 671 C CA . CYS A 1 86 ? -2.392 3.481 5.380 1.00 95.88 86 CYS A CA 1
ATOM 672 C C . CYS A 1 86 ? -3.806 4.038 5.597 1.00 95.88 86 CYS A C 1
ATOM 674 O O . CYS A 1 86 ? -4.110 5.164 5.198 1.00 95.88 86 CYS A O 1
ATOM 676 N N . LYS A 1 87 ? -4.682 3.241 6.224 1.00 94.44 87 LYS A N 1
ATOM 677 C CA . LYS A 1 87 ? -6.075 3.628 6.519 1.00 94.44 87 LYS A CA 1
ATOM 678 C C . LYS A 1 87 ? -6.302 3.972 7.984 1.00 94.44 87 LYS A C 1
ATOM 680 O O . LYS A 1 87 ? -7.156 4.800 8.286 1.00 94.44 87 LYS A O 1
ATOM 685 N N . ALA A 1 88 ? -5.576 3.320 8.883 1.00 92.38 88 ALA A N 1
ATOM 686 C CA . ALA A 1 88 ? -5.672 3.526 10.321 1.00 92.38 88 ALA A CA 1
ATOM 687 C C . ALA A 1 88 ? -4.370 3.081 10.999 1.00 92.38 88 ALA A C 1
ATOM 689 O O . ALA A 1 88 ? -3.454 2.593 10.336 1.00 92.38 88 ALA A O 1
ATOM 690 N N . ARG A 1 89 ? -4.301 3.241 12.326 1.00 91.75 89 ARG A N 1
ATOM 691 C CA . ARG A 1 89 ? -3.154 2.792 13.119 1.00 91.75 89 ARG A CA 1
ATOM 692 C C . ARG A 1 89 ? -2.885 1.310 12.867 1.00 91.75 89 ARG A C 1
ATOM 694 O O . ARG A 1 89 ? -3.794 0.506 13.066 1.00 91.75 89 ARG A O 1
ATOM 701 N N . ASP A 1 90 ? -1.670 0.990 12.427 1.00 90.75 90 ASP A N 1
ATOM 702 C CA . ASP A 1 90 ? -1.190 -0.380 12.190 1.00 90.75 90 ASP A CA 1
ATOM 703 C C . ASP A 1 90 ? -2.046 -1.173 11.184 1.00 90.75 90 ASP A C 1
ATOM 705 O O . ASP A 1 90 ? -2.093 -2.406 11.196 1.00 90.75 90 ASP A O 1
ATOM 709 N N . LYS A 1 91 ? -2.750 -0.449 10.298 1.00 92.56 91 LYS A N 1
ATOM 710 C CA . LYS A 1 91 ? -3.643 -1.011 9.279 1.00 92.56 91 LYS A CA 1
ATOM 711 C C . LYS A 1 91 ? -3.414 -0.368 7.919 1.00 92.56 91 LYS A C 1
ATOM 713 O O . LYS A 1 91 ? -3.578 0.846 7.744 1.00 92.56 91 LYS A O 1
ATOM 718 N N . VAL A 1 92 ? -3.139 -1.210 6.931 1.00 95.06 92 VAL A N 1
ATOM 719 C CA . VAL A 1 92 ? -3.043 -0.816 5.524 1.00 95.06 92 VAL A CA 1
ATOM 720 C C . VAL A 1 92 ? -4.090 -1.530 4.679 1.00 95.06 92 VAL A C 1
ATOM 722 O O . VAL A 1 92 ? -4.578 -2.601 5.035 1.00 95.06 92 VAL A O 1
ATOM 725 N N . GLN A 1 93 ? -4.452 -0.920 3.556 1.00 96.00 93 GLN A N 1
ATOM 726 C CA . GLN A 1 93 ? -5.388 -1.462 2.582 1.00 96.00 93 GLN A CA 1
ATOM 727 C C . GLN A 1 93 ? -4.744 -1.465 1.196 1.00 96.00 93 GLN A C 1
ATOM 729 O O . GLN A 1 93 ? -4.094 -0.497 0.807 1.00 96.00 93 GLN A O 1
ATOM 734 N N . CYS A 1 94 ? -4.918 -2.541 0.435 1.00 95.56 94 CYS A N 1
ATOM 735 C CA . CYS A 1 94 ? -4.455 -2.586 -0.946 1.00 95.56 94 CYS A CA 1
ATOM 736 C C . CYS A 1 94 ? -5.364 -1.719 -1.827 1.00 95.56 94 CYS A C 1
ATOM 738 O O . CYS A 1 94 ? -6.587 -1.887 -1.829 1.00 95.56 94 CYS A O 1
ATOM 740 N N . ILE A 1 95 ? -4.788 -0.830 -2.636 1.00 95.12 95 ILE A N 1
ATOM 741 C CA . ILE A 1 95 ? -5.583 0.050 -3.504 1.00 95.12 95 ILE A CA 1
ATOM 742 C C . ILE A 1 95 ? -6.314 -0.694 -4.626 1.00 95.12 95 ILE A C 1
ATOM 744 O O . ILE A 1 95 ? -7.350 -0.202 -5.075 1.00 95.12 95 ILE A O 1
ATOM 748 N N . ALA A 1 96 ? -5.810 -1.860 -5.045 1.00 93.81 96 ALA A N 1
ATOM 749 C CA . ALA A 1 96 ? -6.368 -2.650 -6.140 1.00 93.81 96 ALA A CA 1
ATOM 750 C C . ALA A 1 96 ? -7.466 -3.611 -5.659 1.00 93.81 96 ALA A C 1
ATOM 752 O O . ALA A 1 96 ? -8.601 -3.521 -6.116 1.00 93.81 96 ALA A O 1
ATOM 753 N N . CYS A 1 97 ? -7.151 -4.501 -4.712 1.00 93.81 97 CYS A N 1
ATOM 754 C CA . CYS A 1 97 ? -8.088 -5.533 -4.251 1.00 93.81 97 CYS A CA 1
ATOM 755 C C . CYS A 1 97 ? -8.898 -5.141 -3.007 1.00 93.81 97 CYS A C 1
ATOM 757 O O . CYS A 1 97 ? -9.762 -5.901 -2.581 1.00 93.81 97 CYS A O 1
ATOM 759 N N . LYS A 1 98 ? -8.617 -3.979 -2.402 1.00 93.88 98 LYS A N 1
ATOM 760 C CA . LYS A 1 98 ? -9.281 -3.464 -1.189 1.00 93.88 98 LYS A CA 1
ATOM 761 C C . LYS A 1 98 ? -9.157 -4.350 0.057 1.00 93.88 98 LYS A C 1
ATOM 763 O O . LYS A 1 98 ? -9.798 -4.055 1.065 1.00 93.88 98 LYS A O 1
ATOM 768 N N . GLN A 1 99 ? -8.307 -5.375 0.032 1.00 92.44 99 GLN A N 1
ATOM 769 C CA . GLN A 1 99 ? -8.007 -6.200 1.202 1.00 92.44 99 GLN A CA 1
ATOM 770 C C . GLN A 1 99 ? -7.200 -5.422 2.241 1.00 92.44 99 GLN A C 1
ATOM 772 O O . GLN A 1 99 ? -6.431 -4.523 1.894 1.00 92.44 99 GLN A O 1
ATOM 777 N N . TYR A 1 100 ? -7.379 -5.791 3.508 1.00 92.06 100 TYR A N 1
ATOM 778 C CA . TYR A 1 100 ? -6.673 -5.203 4.639 1.00 92.06 100 TYR A CA 1
ATOM 779 C C . TYR A 1 100 ? -5.516 -6.090 5.086 1.00 92.06 100 TYR A C 1
ATOM 781 O O . TYR A 1 100 ? -5.644 -7.312 5.125 1.00 92.06 100 TYR A O 1
ATOM 789 N N . LEU A 1 101 ? -4.424 -5.449 5.486 1.00 89.31 101 LEU A N 1
ATOM 790 C CA . LEU A 1 101 ? -3.326 -6.057 6.223 1.00 89.31 101 LEU A CA 1
ATOM 791 C C . LEU A 1 101 ? -3.169 -5.285 7.539 1.00 89.31 101 LEU A C 1
ATOM 793 O O . LEU A 1 101 ? -3.025 -4.060 7.542 1.00 89.31 101 LEU A O 1
ATOM 797 N N . CYS A 1 102 ? -3.235 -6.009 8.653 1.00 85.19 102 CYS A N 1
ATOM 798 C CA . CYS A 1 102 ? -3.070 -5.473 10.001 1.00 85.19 102 CYS A CA 1
ATOM 799 C C . CYS A 1 102 ? -1.770 -6.030 10.580 1.00 85.19 102 CYS A C 1
ATOM 801 O O . CYS A 1 102 ? -1.558 -7.239 10.523 1.00 85.19 102 CYS A O 1
ATOM 803 N N . THR A 1 103 ? -0.927 -5.180 11.162 1.00 74.94 103 THR A N 1
ATOM 804 C CA . THR A 1 103 ? 0.269 -5.634 11.900 1.00 74.94 103 THR A CA 1
ATOM 805 C C . THR A 1 103 ? -0.032 -5.919 13.371 1.00 74.94 103 THR A C 1
ATOM 807 O O . THR A 1 103 ? 0.793 -6.490 14.075 1.00 74.94 103 THR A O 1
ATOM 810 N N . SER A 1 104 ? -1.231 -5.562 13.839 1.00 73.69 104 SER A N 1
ATOM 811 C CA . SER A 1 104 ? -1.707 -5.854 15.187 1.00 73.69 104 SER A CA 1
ATOM 812 C C . SER A 1 104 ? -2.701 -7.014 15.188 1.00 73.69 104 SER A C 1
ATOM 814 O O . SER A 1 104 ? -3.724 -6.988 14.498 1.00 73.69 104 SER A O 1
ATOM 816 N N . LEU A 1 105 ? -2.416 -8.021 16.015 1.00 74.25 105 LEU A N 1
ATOM 817 C CA . LEU A 1 105 ? -3.413 -9.004 16.425 1.00 74.25 105 LEU A CA 1
ATOM 818 C C . LEU A 1 105 ? -4.357 -8.358 17.455 1.00 74.25 105 LEU A C 1
ATOM 820 O O . LEU A 1 105 ? -3.894 -7.601 18.315 1.00 74.25 105 LEU A O 1
ATOM 824 N N . PRO A 1 106 ? -5.673 -8.631 17.399 1.00 75.81 106 PRO A N 1
ATOM 825 C CA . PRO A 1 106 ? -6.588 -8.202 18.454 1.00 75.81 106 PRO A CA 1
ATOM 826 C C . PRO A 1 106 ? -6.153 -8.828 19.783 1.00 75.81 106 PRO A C 1
ATOM 828 O O . PRO A 1 106 ? -5.681 -9.956 19.788 1.00 75.81 106 PRO A O 1
ATOM 831 N N . LYS A 1 107 ? -6.286 -8.144 20.924 1.00 82.25 107 LYS A N 1
ATOM 832 C CA . LYS A 1 107 ? -5.927 -8.773 22.206 1.00 82.25 107 LYS A CA 1
ATOM 833 C C . LYS A 1 107 ? -6.874 -9.938 22.484 1.00 82.25 107 LYS A C 1
ATOM 835 O O . LYS A 1 107 ? -8.071 -9.824 22.235 1.00 82.25 107 LYS A O 1
ATOM 840 N N . ILE A 1 108 ? -6.361 -11.017 23.076 1.00 86.12 108 ILE A N 1
ATOM 841 C CA . ILE A 1 108 ? -7.174 -12.190 23.441 1.00 86.12 108 ILE A CA 1
ATOM 842 C C . ILE A 1 108 ? -8.315 -11.852 24.419 1.00 86.12 108 ILE A C 1
ATOM 844 O O . ILE A 1 108 ? -9.284 -12.590 24.515 1.00 86.12 108 ILE A O 1
ATOM 848 N N . THR A 1 109 ? -8.208 -10.728 25.135 1.00 89.81 109 THR A N 1
ATOM 849 C CA . THR A 1 109 ? -9.234 -10.209 26.050 1.00 89.81 109 THR A CA 1
ATOM 850 C C . THR A 1 109 ? -10.344 -9.425 25.356 1.00 89.81 109 THR A C 1
ATOM 852 O O . THR A 1 109 ? -11.408 -9.248 25.939 1.00 89.81 109 THR A O 1
ATOM 855 N N . ASP A 1 110 ? -10.097 -8.926 24.143 1.00 84.50 110 ASP A N 1
ATOM 856 C CA . ASP A 1 110 ? -10.961 -7.943 23.479 1.00 84.50 110 ASP A CA 1
ATOM 857 C C . ASP A 1 110 ? -11.894 -8.598 22.445 1.00 84.50 110 ASP A C 1
ATOM 859 O O . ASP A 1 110 ? -12.814 -7.957 21.937 1.00 84.50 110 ASP A O 1
ATOM 863 N N . VAL A 1 111 ? -11.660 -9.870 22.110 1.00 85.81 111 VAL A N 1
ATOM 864 C CA . VAL A 1 111 ? -12.441 -10.648 21.139 1.00 85.81 111 VAL A CA 1
ATOM 865 C C . VAL A 1 111 ? -12.611 -12.092 21.608 1.00 85.81 111 VAL A C 1
ATOM 867 O O . VAL A 1 111 ? -11.797 -12.610 22.365 1.00 85.81 111 VAL A O 1
ATOM 870 N N . ASP A 1 112 ? -13.653 -12.763 21.114 1.00 89.94 112 ASP A N 1
ATOM 871 C CA . ASP A 1 112 ? -13.854 -14.198 21.337 1.00 89.94 112 ASP A CA 1
ATOM 872 C C . ASP A 1 112 ? -12.623 -15.008 20.884 1.00 89.94 112 ASP A C 1
ATOM 874 O O . ASP A 1 112 ? -12.034 -14.748 19.825 1.00 89.94 112 ASP A O 1
ATOM 878 N N . ILE A 1 113 ? -12.256 -16.026 21.666 1.00 89.12 113 ILE A N 1
ATOM 879 C CA . ILE A 1 113 ? -11.091 -16.877 21.410 1.00 89.12 113 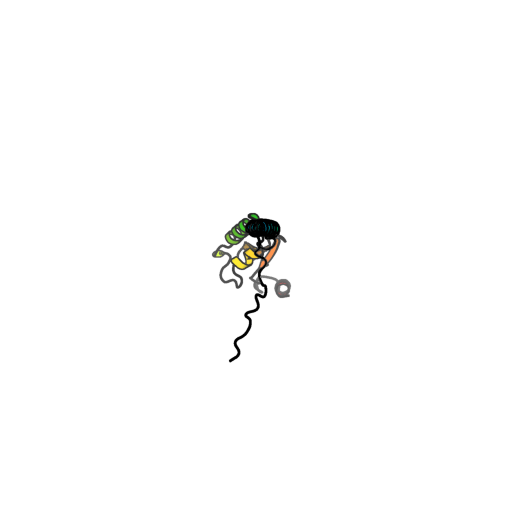ILE A CA 1
ATOM 880 C C . ILE A 1 113 ? -11.139 -17.550 20.028 1.00 89.12 113 ILE A C 1
ATOM 882 O O . ILE A 1 113 ? -10.104 -17.724 19.385 1.00 89.12 113 ILE A O 1
ATOM 886 N N . ALA A 1 114 ? -12.325 -17.874 19.510 1.00 89.25 114 ALA A N 1
ATOM 887 C CA . ALA A 1 114 ? -12.510 -18.440 18.177 1.00 89.25 114 ALA A CA 1
ATOM 888 C C . ALA A 1 114 ? -12.253 -17.422 17.052 1.00 89.25 114 ALA A C 1
ATOM 890 O O . ALA A 1 114 ? -11.893 -17.805 15.935 1.00 89.25 114 ALA A O 1
ATOM 891 N N . VAL A 1 115 ? -12.444 -16.125 17.311 1.00 82.38 115 VAL A N 1
ATOM 892 C CA . VAL A 1 115 ? -12.073 -15.050 16.378 1.00 82.38 115 VAL A CA 1
ATOM 893 C C . VAL A 1 115 ? -10.566 -14.821 16.432 1.00 82.38 115 VAL A C 1
ATOM 895 O O . VAL A 1 115 ? -9.927 -14.838 15.384 1.00 82.38 115 VAL A O 1
ATOM 898 N N . TYR A 1 116 ? -9.988 -14.712 17.632 1.00 85.25 116 TYR A N 1
ATOM 899 C CA . TYR A 1 116 ? -8.540 -14.566 17.817 1.00 85.25 116 TYR A CA 1
ATOM 900 C C . TYR A 1 116 ? -7.756 -15.705 17.142 1.00 85.25 116 TYR A C 1
ATOM 902 O O . TYR A 1 11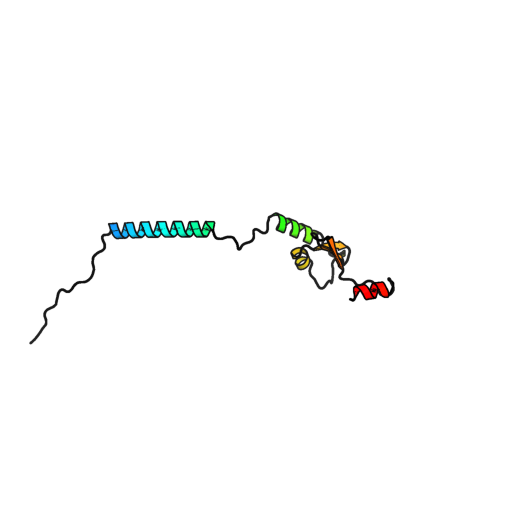6 ? -6.858 -15.459 16.340 1.00 85.25 116 TYR A O 1
ATOM 910 N N . ASN A 1 117 ? -8.166 -16.957 17.372 1.00 86.25 117 ASN A N 1
ATOM 911 C CA . ASN A 1 117 ? -7.527 -18.138 16.784 1.00 86.25 117 ASN A CA 1
ATOM 912 C C . ASN A 1 117 ? -7.638 -18.200 15.254 1.00 86.25 117 ASN A C 1
ATOM 914 O O . ASN A 1 117 ? -6.795 -18.822 14.612 1.00 86.25 117 ASN A O 1
ATOM 918 N N . ARG A 1 118 ? -8.659 -17.575 14.652 1.00 82.75 118 ARG A N 1
ATOM 919 C CA . ARG A 1 118 ? -8.762 -17.463 13.188 1.00 82.75 118 ARG A CA 1
ATOM 920 C C . ARG A 1 118 ? -7.758 -16.475 12.605 1.00 82.75 118 ARG A C 1
ATOM 922 O O . ARG A 1 118 ? -7.369 -16.657 11.465 1.00 82.75 118 ARG A O 1
ATOM 929 N N . CYS A 1 119 ? -7.336 -15.466 13.364 1.00 72.38 119 CYS A N 1
ATOM 930 C CA . CYS A 1 119 ? -6.313 -14.514 12.926 1.00 72.38 119 CYS A CA 1
ATOM 931 C C . CYS A 1 119 ? -4.883 -15.079 13.000 1.00 72.38 119 CYS A C 1
ATOM 933 O O . CYS A 1 119 ? -3.974 -14.475 12.443 1.00 72.38 119 CYS A O 1
ATOM 935 N N . LEU A 1 120 ? -4.681 -16.206 13.695 1.00 76.19 120 LEU A N 1
ATOM 936 C CA . LEU A 1 120 ? -3.387 -16.887 13.842 1.00 76.19 120 LEU A CA 1
ATOM 937 C C . LEU A 1 120 ? -3.150 -18.016 12.823 1.00 76.19 120 LEU A C 1
ATOM 939 O O . LEU A 1 120 ? -2.060 -18.585 12.808 1.00 76.19 120 LEU A O 1
ATOM 943 N N . ARG A 1 121 ? -4.169 -18.393 12.044 1.00 57.09 121 ARG A N 1
ATOM 944 C CA . ARG A 1 121 ? -4.124 -19.487 11.061 1.00 57.09 121 ARG A CA 1
ATOM 945 C C . ARG A 1 121 ? -4.005 -18.942 9.650 1.00 57.09 121 ARG A C 1
ATOM 947 O O . ARG A 1 121 ? -3.317 -19.611 8.853 1.00 57.09 121 ARG A O 1
#

Sequence (121 aa):
MSADTFASSSTAAEIPIEKIREMKRKACEKLSTLIQAISSTTSVKRSKASAESFFTYKQLIKSYKFELWAGNEVSPRELAVHGWECKARDKVQCIACKQYLCTSLPKITDVDIAVYNRCLR

Foldseek 3Di:
DDDDDDDPDDDDPPDPVVNVVVVVVVVVVVVVVVVVVCVVVPDPPPPCCDVVVVVQLVVQLVQDDCQQDPPAPDDSNNCSNQQWHRDGRQWTAHPPPRDIDGSDQDDPVRDPVVVSVVVVD

pLDDT: mean 79.69, std 16.99, range [39.66, 96.38]